Protein 5MY7 (pdb70)

Nearest PDB structures (foldseek):
  5my7-assembly1_A  TM=1.011E+00  e=6.543E-17  Neisseria meningitidis
  6gq4-assembly1_A  TM=9.859E-01  e=7.941E-15  Neisseria gonorrhoeae
  8cp6-assembly1_B  TM=3.860E-01  e=3.363E-01  Pseudomonas aeruginosa

Radius of gyration: 12.13 Å; Cα contacts (8 Å, |Δi|>4): 211; chains: 1; bounding box: 27×32×29 Å

Solvent-accessible surface area: 5856 Å² total; per-residue (Å²): 100,146,96,54,3,78,4,82,13,80,173,46,80,151,8,85,0,13,0,3,25,58,223,137,39,104,12,57,39,0,4,0,47,15,154,71,141,124,27,116,4,63,35,38,141,140,138,33,81,136,104,57,17,55,0,6,140,175,53,21,60,48,0,5,8,12,77,13,70,76,37,21,128,166,35,82,5,76,0,26,14,73,95,127,118,79,49,11,77,91,1,56,77

Structure (mmCIF, N/CA/C/O backbone):
data_5MY7
#
_entry.id   5MY7
#
_cell.length_a   58.470
_cell.length_b   58.470
_cell.length_c   51.561
_cell.angle_alpha   90.00
_cell.angle_beta   90.00
_cell.angle_gamma   120.00
#
_symmetry.space_group_name_H-M   'P 32 2 1'
#
loop_
_entity.id
_entity.type
_entity.pdbx_description
1 polymer Adhesin
2 non-polymer DI(HYDROXYETHYL)ETHER
3 non-polymer 'SODIUM ION'
4 water water
#
loop_
_atom_site.group_PDB
_atom_site.id
_atom_site.type_symbol
_atom_site.label_atom_id
_atom_site.label_alt_id
_atom_site.label_comp_id
_atom_site.label_asym_id
_atom_site.label_entity_id
_atom_site.label_seq_id
_atom_site.pdbx_PDB_ins_code
_atom_site.Cartn_x
_atom_site.Cartn_y
_atom_site.Cartn_z
_atom_site.occupancy
_atom_site.B_iso_or_equiv
_atom_site.auth_seq_id
_atom_site.auth_comp_id
_atom_site.auth_asym_id
_atom_site.auth_atom_id
_atom_site.pdbx_PDB_model_num
ATOM 1 N N . ALA A 1 30 ? 16.817 -7.062 -3.974 1.00 49.63 30 ALA A N 1
ATOM 2 C CA . ALA A 1 30 ? 15.978 -6.424 -5.039 1.00 46.39 30 ALA A CA 1
ATOM 3 C C . ALA A 1 30 ? 16.423 -4.975 -5.281 1.00 39.71 30 ALA A C 1
ATOM 4 O O . ALA A 1 30 ? 16.546 -4.206 -4.331 1.00 38.28 30 ALA A O 1
ATOM 6 N N . LYS A 1 31 ? 16.652 -4.633 -6.549 1.00 38.83 31 LYS A N 1
ATOM 7 C CA . LYS A 1 31 ? 17.055 -3.291 -6.995 1.00 36.83 31 LYS A CA 1
ATOM 8 C C . LYS A 1 31 ? 15.945 -2.635 -7.819 1.00 35.31 31 LYS A C 1
ATOM 9 O O . LYS A 1 31 ? 15.255 -3.310 -8.579 1.00 45.02 31 LYS A O 1
ATOM 15 N N . LYS A 1 32 ? 15.823 -1.316 -7.654 1.00 29.93 32 LYS A N 1
ATOM 16 C CA . LYS A 1 32 ? 14.940 -0.482 -8.524 1.00 31.54 32 LYS A CA 1
ATOM 17 C C . LYS A 1 32 ? 15.673 0.805 -8.926 1.00 27.32 32 LYS A C 1
ATOM 18 O O . LYS A 1 32 ? 16.278 1.467 -8.078 1.00 27.76 32 LYS A O 1
ATOM 24 N N . THR A 1 33 ? 15.561 1.196 -10.194 1.00 29.73 33 THR A N 1
ATOM 25 C CA . THR A 1 33 ? 16.295 2.362 -10.728 1.00 25.89 33 THR A CA 1
ATOM 26 C C . THR A 1 33 ? 15.324 3.479 -11.125 1.00 25.93 33 THR A C 1
ATOM 27 O O . THR A 1 33 ? 14.289 3.196 -11.762 1.00 30.65 33 THR A O 1
ATOM 31 N N . VAL A 1 34 ? 15.674 4.710 -10.777 1.00 24.03 34 VAL A N 1
ATOM 32 C CA . VAL A 1 34 ? 14.892 5.908 -11.105 1.00 23.35 34 VAL A CA 1
ATOM 33 C C . VAL A 1 34 ? 15.823 6.918 -11.812 1.00 22.24 34 VAL A C 1
ATOM 34 O O . VAL A 1 34 ? 16.971 7.151 -11.349 1.00 22.23 34 VAL A O 1
ATOM 38 N N . SER A 1 35 ? 15.343 7.491 -12.941 1.00 24.54 35 SER A N 1
ATOM 39 C CA . SER A 1 35 ? 16.062 8.576 -13.633 1.00 23.00 35 SER A CA 1
ATOM 40 C C . SER A 1 35 ? 15.447 9.920 -13.282 1.00 22.84 35 SER A C 1
ATOM 41 O O . SER A 1 35 ? 14.210 10.043 -13.273 1.00 26.09 35 SER A O 1
ATOM 44 N N . TYR A 1 36 ? 16.313 10.899 -12.978 1.00 20.64 36 TYR A N 1
ATOM 45 C CA . TYR A 1 36 ? 15.927 12.246 -12.519 1.00 20.05 36 TYR A CA 1
ATOM 46 C C . TYR A 1 36 ? 16.436 13.380 -13.404 1.00 20.57 36 TYR A C 1
ATOM 47 O O . TYR A 1 36 ? 17.491 13.230 -14.049 1.00 21.73 36 TYR A O 1
ATOM 56 N N . VAL A 1 37 ? 15.677 14.499 -13.429 1.00 21.37 37 VAL A N 1
ATOM 57 C CA . VAL A 1 37 ? 16.113 15.805 -14.008 1.00 23.23 37 VAL A CA 1
ATOM 58 C C . VAL A 1 37 ? 16.110 16.800 -12.824 1.00 21.67 37 VAL A C 1
ATOM 59 O O . VAL A 1 37 ? 15.124 16.894 -12.031 1.00 24.34 37 VAL A O 1
ATOM 63 N N . CYS A 1 38 ? 17.195 17.568 -12.739 1.00 21.78 38 CYS A N 1
ATOM 64 C CA . CYS A 1 38 ? 17.459 18.487 -11.630 1.00 23.13 38 CYS A CA 1
ATOM 65 C C . CYS A 1 38 ? 17.635 19.926 -12.114 1.00 23.46 38 CYS A C 1
ATOM 66 O O . CYS A 1 38 ? 17.508 20.219 -13.343 1.00 27.21 38 CYS A O 1
ATOM 69 N N . GLN A 1 39 ? 17.918 20.843 -11.175 1.00 24.53 39 GLN A N 1
ATOM 70 C CA . GLN A 1 39 ? 18.288 22.248 -11.527 1.00 28.61 39 GLN A CA 1
ATOM 71 C C . GLN A 1 39 ? 19.472 22.302 -12.498 1.00 29.96 39 GLN A C 1
ATOM 72 O O . GLN A 1 39 ? 20.354 21.404 -12.445 1.00 28.39 39 GLN A O 1
ATOM 78 N N . GLN A 1 40 ? 19.451 23.318 -13.399 1.00 31.46 40 GLN A N 1
ATOM 79 C CA . GLN A 1 40 ? 20.454 23.516 -14.463 1.00 35.80 40 GLN A CA 1
ATOM 80 C C . GLN A 1 40 ? 20.497 22.365 -15.456 1.00 31.54 40 GLN A C 1
ATOM 81 O O . GLN A 1 40 ? 21.507 22.165 -16.155 1.00 40.96 40 GLN A O 1
ATOM 87 N N . GLY A 1 41 ? 19.405 21.604 -15.529 1.00 30.00 41 GLY A N 1
ATOM 88 C CA . GLY A 1 41 ? 19.356 20.488 -16.440 1.00 28.81 41 GLY A CA 1
ATOM 89 C C . GLY A 1 41 ? 20.230 19.294 -16.148 1.00 26.14 41 GLY A C 1
ATOM 90 O O . GLY A 1 41 ? 20.435 18.428 -17.046 1.00 28.15 41 GLY A O 1
ATOM 91 N N . LYS A 1 42 ? 20.733 19.207 -14.909 1.00 24.77 42 LYS A N 1
ATOM 92 C CA . LYS A 1 42 ? 21.565 18.049 -14.591 1.00 22.26 42 LYS A CA 1
ATOM 93 C C . LYS A 1 42 ? 20.677 16.801 -14.526 1.00 22.13 42 LYS A C 1
ATOM 94 O O . LYS A 1 42 ? 19.501 16.835 -14.087 1.00 23.93 42 LYS A O 1
ATOM 100 N N . LYS A 1 43 ? 21.255 15.683 -14.921 1.00 20.62 43 LYS A N 1
ATOM 101 C CA . LYS A 1 43 ? 20.562 14.385 -14.998 1.00 21.17 43 LYS A CA 1
ATOM 102 C C . LYS A 1 43 ? 21.330 13.327 -14.186 1.00 21.26 43 LYS A C 1
ATOM 103 O O . LYS A 1 43 ? 22.546 13.293 -14.201 1.00 21.75 43 LYS A O 1
ATOM 109 N N . VAL A 1 44 ? 20.595 12.529 -13.429 1.00 18.27 44 VAL A N 1
ATOM 110 C CA . VAL A 1 44 ? 21.219 11.455 -12.648 1.00 18.43 44 VAL A CA 1
ATOM 111 C C . VAL A 1 44 ? 20.299 10.231 -12.549 1.00 19.74 44 VAL A C 1
ATOM 112 O O . VAL A 1 44 ? 19.064 10.394 -12.379 1.00 19.91 44 VAL A O 1
ATOM 116 N N . LYS A 1 45 ? 20.914 9.039 -12.612 1.00 19.31 45 LYS A N 1
ATOM 117 C CA . LYS A 1 45 ? 20.224 7.77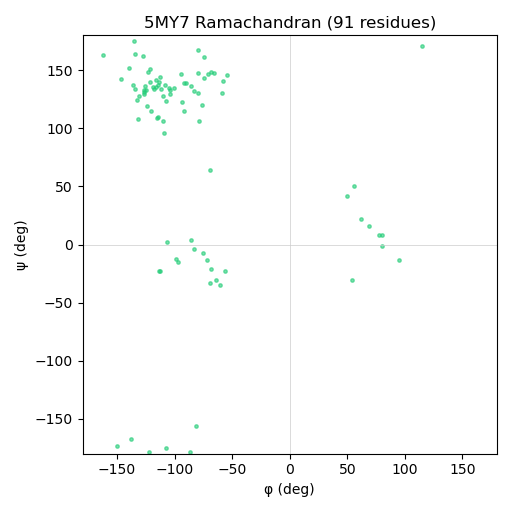0 -12.462 1.00 20.89 45 LYS A CA 1
ATOM 118 C C . LYS A 1 45 ? 20.648 7.158 -11.120 1.00 21.15 45 LYS A C 1
ATOM 119 O O . LYS A 1 45 ? 21.870 6.967 -10.874 1.00 21.45 45 LYS A O 1
ATOM 125 N N . VAL A 1 46 ? 19.656 6.780 -10.304 1.00 19.00 46 VAL A N 1
ATOM 126 C CA . VAL A 1 46 ? 19.925 6.210 -8.965 1.00 19.08 46 VAL A CA 1
ATOM 127 C C . VAL A 1 46 ? 19.246 4.864 -8.824 1.00 19.47 46 VAL A C 1
ATOM 128 O O . VAL A 1 46 ? 18.066 4.712 -9.161 1.00 21.20 46 VAL A O 1
ATOM 132 N N . THR A 1 47 ? 20.010 3.879 -8.323 1.00 19.17 47 THR A N 1
ATOM 133 C CA . THR A 1 47 ? 19.550 2.528 -8.045 1.00 21.17 47 THR A CA 1
ATOM 134 C C . THR A 1 47 ? 19.441 2.319 -6.532 1.00 20.50 47 THR A C 1
ATOM 135 O O . THR A 1 47 ? 20.424 2.548 -5.812 1.00 22.37 47 THR A O 1
ATOM 139 N N . TYR A 1 48 ? 18.245 1.930 -6.078 1.00 20.53 48 TYR A N 1
ATOM 140 C CA . TYR A 1 48 ? 17.970 1.665 -4.680 1.00 21.75 48 TYR A CA 1
ATOM 141 C C . TYR A 1 48 ? 17.904 0.168 -4.430 1.00 23.47 48 TYR A C 1
ATOM 142 O O . TYR A 1 48 ? 17.215 -0.582 -5.179 1.00 25.16 48 TYR A O 1
ATOM 151 N N . GLY A 1 49 ? 18.598 -0.267 -3.362 1.00 23.24 49 GLY A N 1
ATOM 152 C CA . GLY A 1 49 ? 18.467 -1.639 -2.854 1.00 26.69 49 GLY A CA 1
ATOM 153 C C . GLY A 1 49 ? 17.413 -1.784 -1.772 1.00 27.79 49 GLY A C 1
ATOM 154 O O . GLY A 1 49 ? 17.287 -0.914 -0.892 1.00 28.89 49 GLY A O 1
ATOM 155 N N . PHE A 1 50 ? 16.657 -2.886 -1.855 1.00 27.52 50 PHE A N 1
ATOM 156 C CA . PHE A 1 50 ? 15.575 -3.183 -0.906 1.00 27.24 50 PHE A CA 1
ATOM 157 C C . PHE A 1 50 ? 15.743 -4.568 -0.295 1.00 29.45 50 PHE A C 1
ATOM 158 O O . PHE A 1 50 ? 16.019 -5.493 -1.042 1.00 33.78 50 PHE A O 1
ATOM 166 N N . ASN A 1 51 ? 15.650 -4.688 1.043 1.00 26.88 51 ASN A N 1
ATOM 167 C CA . ASN A 1 51 ? 15.804 -6.004 1.722 1.00 26.91 51 ASN A CA 1
ATOM 168 C C . ASN A 1 51 ? 14.462 -6.742 1.768 1.00 29.88 51 ASN A C 1
ATOM 169 O O . ASN A 1 51 ? 13.443 -6.198 1.305 1.00 30.47 51 ASN A O 1
ATOM 174 N N . LYS A 1 52 ? 14.447 -7.927 2.383 1.00 28.80 52 LYS A N 1
ATOM 175 C CA . LYS A 1 52 ? 13.223 -8.746 2.476 1.00 34.60 52 LYS A CA 1
ATOM 176 C C . LYS A 1 52 ? 12.157 -8.196 3.446 1.00 35.12 52 LYS A C 1
ATOM 177 O O . LYS A 1 52 ? 11.020 -8.684 3.477 1.00 42.84 52 LYS A O 1
ATOM 183 N N . GLN A 1 53 ? 12.543 -7.221 4.280 1.00 36.00 53 GLN A N 1
ATOM 184 C CA . GLN A 1 53 ? 11.604 -6.478 5.109 1.00 36.45 53 GLN A CA 1
ATOM 185 C C . GLN A 1 53 ? 10.944 -5.339 4.336 1.00 37.30 53 GLN A C 1
ATOM 186 O O . GLN A 1 53 ? 10.109 -4.635 4.916 1.00 43.13 53 GLN A O 1
ATOM 192 N N . GLY A 1 54 ? 11.329 -5.107 3.070 1.00 33.22 54 GLY A N 1
ATOM 193 C CA . GLY A 1 54 ? 10.823 -3.961 2.304 1.00 35.04 54 GLY A CA 1
ATOM 194 C C . GLY A 1 54 ? 11.493 -2.610 2.587 1.00 36.25 54 GLY A C 1
ATOM 195 O O . GLY A 1 54 ? 11.010 -1.620 2.090 1.00 37.49 54 GLY A O 1
ATOM 196 N N . LEU A 1 55 ? 12.581 -2.566 3.367 1.00 31.88 55 LEU A N 1
ATOM 197 C CA . LEU A 1 55 ? 13.309 -1.327 3.692 1.00 32.40 55 LEU A CA 1
ATOM 198 C C . LEU A 1 55 ? 14.483 -1.138 2.711 1.00 29.62 55 LEU A C 1
ATOM 199 O O . LEU A 1 55 ? 15.116 -2.112 2.276 1.00 31.08 55 LEU A O 1
ATOM 204 N N . THR A 1 56 ? 14.802 0.114 2.379 1.00 26.51 56 THR A N 1
ATOM 205 C CA . THR A 1 56 ? 15.995 0.419 1.519 1.00 25.30 56 THR A CA 1
ATOM 206 C C . THR A 1 56 ? 17.288 0.251 2.335 1.00 26.16 56 THR A C 1
ATOM 207 O O . THR A 1 56 ? 17.336 0.501 3.565 1.00 26.54 56 THR A O 1
ATOM 211 N N . THR A 1 57 ? 18.309 -0.255 1.668 1.00 22.14 57 THR A N 1
ATOM 212 C CA . THR A 1 57 ? 19.611 -0.470 2.280 1.00 20.92 57 THR A CA 1
ATOM 213 C C . THR A 1 57 ? 20.725 0.408 1.714 1.00 20.39 57 THR A C 1
ATOM 214 O O . THR A 1 57 ? 21.760 0.621 2.364 1.00 19.76 57 THR A O 1
ATOM 218 N N . TYR A 1 58 ? 20.553 0.908 0.482 1.00 19.93 58 TYR A N 1
ATOM 219 C CA . TYR A 1 58 ? 21.547 1.782 -0.150 1.00 17.96 58 TYR A CA 1
ATOM 220 C C . TYR A 1 58 ? 20.907 2.540 -1.332 1.00 18.58 58 TYR A C 1
ATOM 221 O O . TYR A 1 58 ? 19.831 2.148 -1.830 1.00 18.97 58 TYR A O 1
ATOM 230 N N . ALA A 1 59 ? 21.610 3.615 -1.739 1.00 18.06 59 ALA A N 1
ATOM 231 C CA . ALA A 1 59 ? 21.350 4.351 -3.005 1.00 17.21 59 ALA A CA 1
ATOM 232 C C . ALA A 1 59 ? 22.654 4.426 -3.763 1.00 17.89 59 ALA A C 1
ATOM 233 O O . ALA A 1 59 ? 23.675 4.832 -3.210 1.00 21.23 59 ALA A O 1
ATOM 235 N N . SER A 1 60 ? 22.654 4.052 -5.060 1.00 18.52 60 SER A N 1
ATOM 236 C CA . SER A 1 60 ? 23.871 4.043 -5.914 1.00 18.69 60 SER A CA 1
ATOM 237 C C . SER A 1 60 ? 23.612 4.989 -7.110 1.00 18.90 60 SER A C 1
ATOM 238 O O . SER A 1 60 ? 22.722 4.715 -7.940 1.00 20.33 60 SER A O 1
ATOM 241 N N . ALA A 1 61 ? 24.379 6.084 -7.196 1.00 19.16 61 ALA A N 1
ATOM 242 C CA . ALA A 1 61 ? 24.181 7.142 -8.240 1.00 20.60 61 ALA A CA 1
ATOM 243 C C . ALA A 1 61 ? 25.396 7.119 -9.163 1.00 19.17 61 ALA A C 1
ATOM 244 O O . ALA A 1 61 ? 26.547 6.967 -8.706 1.00 20.13 61 ALA A O 1
ATOM 246 N N . VAL A 1 62 ? 25.161 7.272 -10.472 1.00 19.21 62 VAL A N 1
ATOM 247 C CA . VAL A 1 62 ? 26.292 7.360 -11.395 1.00 19.02 62 VAL A CA 1
ATOM 248 C C . VAL A 1 62 ? 26.644 8.856 -11.548 1.00 19.23 62 VAL A C 1
ATOM 249 O O . VAL A 1 62 ? 25.817 9.641 -12.031 1.00 18.94 62 VAL A O 1
ATOM 253 N N . ILE A 1 63 ? 27.837 9.254 -11.084 1.00 17.03 63 ILE A N 1
ATOM 254 C CA . ILE A 1 63 ? 28.272 10.657 -11.046 1.00 17.34 63 ILE A CA 1
ATOM 255 C C . ILE A 1 63 ? 29.603 10.715 -11.832 1.00 19.98 63 ILE A C 1
ATOM 256 O O . ILE A 1 63 ? 30.570 9.968 -11.506 1.00 21.33 63 ILE A O 1
ATOM 261 N N . ASN A 1 64 ?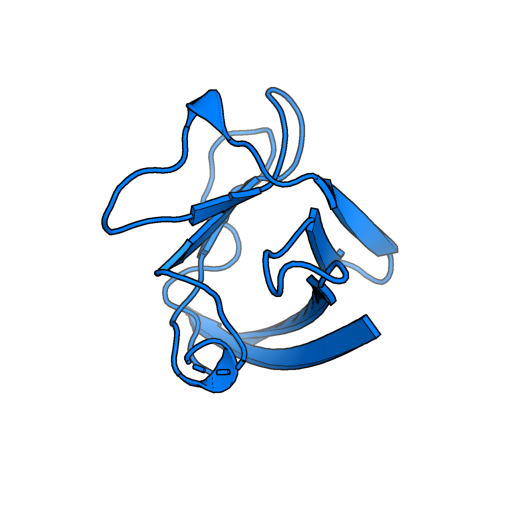 29.644 11.488 -12.911 1.00 21.78 64 ASN A N 1
ATOM 262 C CA . ASN A 1 64 ? 30.823 11.466 -13.878 1.00 21.87 64 ASN A CA 1
ATOM 263 C C . ASN A 1 64 ? 31.222 10.077 -14.311 1.00 22.29 64 ASN A C 1
ATOM 264 O O . ASN A 1 64 ? 32.414 9.738 -14.455 1.00 25.13 64 ASN A O 1
ATOM 269 N N . GLY A 1 65 ? 30.229 9.251 -14.592 1.00 23.02 65 GLY A N 1
ATOM 270 C CA . GLY A 1 65 ? 30.530 7.935 -15.087 1.00 24.38 65 GLY A CA 1
ATOM 271 C C . GLY A 1 65 ? 30.930 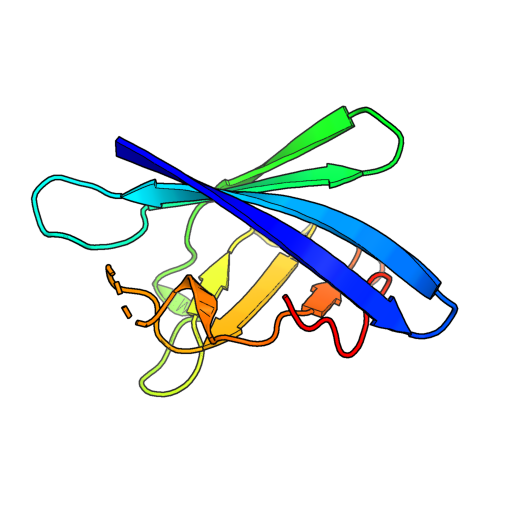6.897 -14.082 1.00 24.63 65 GLY A C 1
ATOM 272 O O . GLY A 1 65 ? 31.042 5.730 -14.450 1.00 29.77 65 GLY A O 1
ATOM 273 N N . LYS A 1 66 ? 31.002 7.268 -12.786 1.00 23.78 66 LYS A N 1
ATOM 274 C CA . LYS A 1 66 ? 31.423 6.383 -11.727 1.00 22.97 66 LYS A CA 1
ATOM 275 C C . LYS A 1 66 ? 30.244 6.074 -10.795 1.00 20.12 66 LYS A C 1
ATOM 276 O O . LYS A 1 66 ? 29.477 6.985 -10.365 1.00 21.15 66 LYS A O 1
ATOM 282 N N . ARG A 1 67 ? 30.098 4.785 -10.467 1.00 23.35 67 ARG A N 1
ATOM 283 C CA . ARG A 1 67 ? 29.063 4.342 -9.557 1.00 21.54 67 ARG A CA 1
ATOM 284 C C . ARG A 1 67 ? 29.517 4.718 -8.100 1.00 20.52 67 ARG A C 1
ATOM 285 O O . ARG A 1 67 ? 30.579 4.270 -7.627 1.00 24.68 67 ARG A O 1
ATOM 293 N N . VAL A 1 68 ? 28.694 5.531 -7.453 1.00 19.21 68 VAL A N 1
ATOM 294 C CA . VAL A 1 68 ? 28.902 5.972 -6.025 1.00 20.50 68 VAL A CA 1
ATOM 295 C C . VAL A 1 68 ? 27.838 5.329 -5.147 1.00 18.94 68 VAL A C 1
ATOM 296 O O . VAL A 1 68 ? 26.661 5.710 -5.239 1.00 21.34 68 VAL A O 1
ATOM 300 N N . GLN A 1 69 ? 28.241 4.329 -4.345 1.00 20.98 69 GLN A N 1
ATOM 301 C CA . GLN A 1 69 ? 27.270 3.615 -3.482 1.00 21.86 69 GLN A CA 1
ATOM 302 C C . GLN A 1 69 ? 27.223 4.257 -2.078 1.00 19.66 69 GLN A C 1
ATOM 303 O O . GLN A 1 69 ? 28.247 4.409 -1.418 1.00 23.05 69 GLN A O 1
ATOM 309 N N . MET A 1 70 ? 26.043 4.680 -1.686 1.00 17.66 70 MET A N 1
ATOM 310 C CA . MET A 1 70 ? 25.811 5.375 -0.389 1.00 18.41 70 MET A CA 1
ATOM 311 C C . MET A 1 70 ? 24.905 4.522 0.515 1.00 17.88 70 MET A C 1
ATOM 312 O O . MET A 1 70 ? 23.709 4.336 0.221 1.00 17.67 70 MET A O 1
ATOM 317 N N . PRO A 1 71 ? 25.473 3.932 1.592 1.00 19.12 71 PRO A N 1
ATOM 318 C CA . PRO A 1 71 ? 24.635 3.100 2.474 1.00 18.36 71 PRO A CA 1
ATOM 319 C C . PRO A 1 71 ? 23.558 3.917 3.204 1.00 17.68 71 PRO A C 1
ATOM 320 O O . PRO A 1 71 ? 23.839 5.068 3.569 1.00 18.67 71 PRO A O 1
ATOM 324 N N . VAL A 1 72 ? 22.398 3.336 3.482 1.00 17.18 72 VAL A N 1
ATOM 325 C CA . VAL A 1 72 ? 21.362 4.057 4.239 1.00 17.71 72 VAL A CA 1
ATOM 326 C C . VAL A 1 72 ? 21.952 4.491 5.602 1.00 17.42 72 VAL A C 1
ATOM 327 O O . VAL A 1 72 ? 22.733 3.740 6.244 1.00 18.40 72 VAL A O 1
ATOM 331 N N . ASN A 1 73 ? 21.582 5.698 6.008 1.00 17.65 73 ASN A N 1
ATOM 332 C CA . ASN A 1 73 ? 22.068 6.252 7.258 1.00 17.92 73 ASN A CA 1
ATOM 333 C C . ASN A 1 73 ? 20.884 6.284 8.242 1.00 19.04 73 ASN A C 1
ATOM 334 O O . ASN A 1 73 ? 20.073 7.228 8.258 1.00 20.15 73 ASN A O 1
ATOM 339 N N . LEU A 1 74 ? 20.800 5.249 9.066 1.00 20.26 74 LEU A N 1
ATOM 340 C CA . LEU A 1 74 ? 19.645 5.139 9.971 1.00 21.59 74 LEU A CA 1
ATOM 341 C C . LEU A 1 74 ? 19.656 6.192 11.058 1.00 22.43 74 LEU A C 1
ATOM 342 O O . LEU A 1 74 ? 18.563 6.678 11.481 1.00 27.82 74 LEU A O 1
ATOM 347 N N . ASP A 1 75 ? 20.850 6.585 11.526 1.00 22.90 75 ASP A N 1
ATOM 348 C CA . ASP A 1 75 ? 20.950 7.608 12.622 1.00 25.59 75 ASP A CA 1
ATOM 349 C C . ASP A 1 75 ? 20.422 8.968 12.220 1.00 25.26 75 ASP A C 1
ATOM 350 O O . ASP A 1 75 ? 19.895 9.703 13.060 1.00 30.90 75 ASP A O 1
ATOM 355 N N . LYS A 1 76 ? 20.546 9.297 10.924 1.00 24.43 76 LYS A N 1
ATOM 356 C CA . LYS A 1 76 ? 20.168 10.629 10.412 1.00 26.58 76 LYS A CA 1
ATOM 357 C C . LYS A 1 76 ? 18.806 10.709 9.770 1.00 26.32 76 LYS A C 1
ATOM 358 O O . LYS A 1 76 ? 18.341 11.829 9.507 1.00 31.87 76 LYS A O 1
ATOM 364 N N . SER A 1 77 ? 18.196 9.544 9.494 1.00 26.26 77 SER A N 1
ATOM 365 C CA . SER A 1 77 ? 16.880 9.446 8.892 1.00 25.71 77 SER A CA 1
ATOM 366 C C . SER A 1 77 ? 15.774 9.654 9.918 1.00 30.52 77 SER A C 1
ATOM 367 O O . SER A 1 77 ? 15.925 9.297 11.090 1.00 34.94 77 SER A O 1
ATOM 370 N N . ASP A 1 78 ? 14.653 10.233 9.470 1.00 29.58 78 ASP A N 1
ATOM 371 C CA . ASP A 1 78 ? 13.556 10.571 10.397 1.00 30.15 78 ASP A CA 1
ATOM 372 C C . ASP A 1 78 ? 12.208 10.229 9.785 1.00 32.43 78 ASP A C 1
ATOM 373 O O . ASP A 1 78 ? 12.176 9.495 8.779 1.00 32.85 78 ASP A O 1
ATOM 378 N N . ASN A 1 79 ? 11.117 10.708 10.390 1.00 34.23 79 ASN A N 1
ATOM 379 C CA . ASN A 1 79 ? 9.769 10.346 9.940 1.00 32.26 79 ASN A CA 1
ATOM 380 C C . ASN A 1 79 ? 9.414 10.921 8.553 1.00 29.25 79 ASN A C 1
ATOM 381 O O . ASN A 1 79 ? 8.477 10.414 7.918 1.00 37.20 79 ASN A O 1
ATOM 386 N N . VAL A 1 80 ? 10.109 11.982 8.103 1.00 29.24 80 VAL A N 1
ATOM 387 C CA . VAL A 1 80 ? 9.827 12.643 6.785 1.00 28.99 80 VAL A CA 1
ATOM 388 C C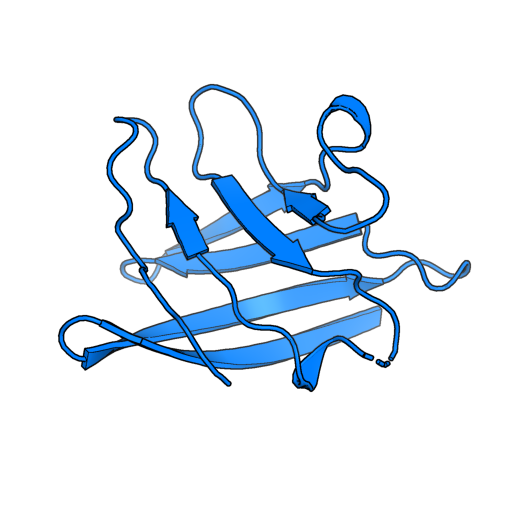 . VAL A 1 80 ? 10.950 12.468 5.767 1.00 25.04 80 VAL A C 1
ATOM 389 O O . VAL A 1 80 ? 10.678 12.655 4.578 1.00 29.07 80 VAL A O 1
ATOM 393 N N . GLU A 1 81 ? 12.191 12.207 6.188 1.00 25.44 81 GLU A N 1
ATOM 394 C CA . GLU A 1 81 ? 13.358 12.267 5.281 1.00 24.84 81 GLU A CA 1
ATOM 395 C C . GLU A 1 81 ? 14.253 11.037 5.489 1.00 23.72 81 GLU A C 1
ATOM 396 O O . GLU A 1 81 ? 14.520 10.628 6.638 1.00 27.19 81 GLU A O 1
ATOM 402 N N . THR A 1 82 ? 14.663 10.413 4.397 1.00 21.55 82 THR A N 1
ATOM 403 C CA . THR A 1 82 ? 15.684 9.362 4.423 1.00 19.85 82 THR A CA 1
ATOM 404 C C . THR A 1 82 ? 17.011 9.932 3.879 1.00 19.19 82 THR A C 1
ATOM 405 O O . THR A 1 82 ? 17.007 10.585 2.821 1.00 20.56 82 THR A O 1
ATOM 409 N N . PHE A 1 83 ? 18.121 9.641 4.581 1.00 18.05 83 PHE A N 1
ATOM 410 C CA . PHE A 1 83 ? 19.483 9.992 4.148 1.00 17.93 83 PHE A CA 1
ATOM 411 C C . PHE A 1 83 ? 20.291 8.733 3.892 1.00 16.57 83 PHE A C 1
ATOM 412 O O . PHE A 1 83 ? 20.156 7.692 4.598 1.00 19.44 83 PHE A O 1
ATOM 420 N N . TYR A 1 84 ? 21.113 8.817 2.838 1.00 17.42 84 TYR A N 1
ATOM 421 C CA . TYR A 1 84 ? 22.133 7.813 2.465 1.00 16.71 84 TYR A CA 1
ATOM 422 C C . TYR A 1 84 ? 23.520 8.456 2.436 1.00 17.13 84 TYR A C 1
ATOM 423 O O . TYR A 1 84 ? 23.646 9.595 1.916 1.00 17.87 84 TYR A O 1
ATOM 432 N N . GLY A 1 85 ? 24.561 7.752 2.924 1.00 17.74 85 GLY A N 1
ATOM 433 C CA . GLY A 1 85 ? 25.945 8.236 2.868 1.00 19.15 85 GLY A CA 1
ATOM 434 C C . GLY A 1 85 ? 26.526 8.498 4.236 1.00 22.72 85 GLY A C 1
ATOM 435 O O . GLY A 1 85 ? 25.824 8.442 5.240 1.00 27.38 85 GLY A O 1
ATOM 436 N N . LYS A 1 86 ? 27.825 8.745 4.240 1.00 25.20 86 LYS A N 1
ATOM 437 C CA . LYS A 1 86 ? 28.611 8.930 5.461 1.00 30.19 86 LYS A CA 1
ATOM 438 C C . LYS A 1 86 ? 29.419 10.238 5.400 1.00 26.58 86 LYS A C 1
ATOM 439 O O . LYS A 1 86 ? 29.648 10.763 4.308 1.00 23.65 86 LYS A O 1
ATOM 445 N N . GLU A 1 87 ? 29.884 10.732 6.562 1.00 29.94 87 GLU A N 1
ATOM 446 C CA . GLU A 1 87 ? 30.679 11.970 6.584 1.00 30.75 87 GLU A CA 1
ATOM 447 C C . GLU A 1 87 ? 31.909 11.809 5.747 1.00 29.11 87 GLU A C 1
ATOM 448 O O . GLU A 1 87 ? 32.657 10.836 5.914 1.00 29.51 87 GLU A O 1
ATOM 454 N N . GLY A 1 88 ? 32.139 12.771 4.867 1.00 28.52 88 GLY A N 1
ATOM 455 C CA . GLY A 1 88 ? 33.251 12.708 3.911 1.00 30.61 88 GLY A CA 1
ATOM 456 C C . GLY A 1 88 ? 32.970 12.174 2.528 1.00 29.24 88 GLY A C 1
ATOM 457 O O . GLY A 1 88 ? 33.827 12.299 1.625 1.00 33.88 88 GLY A O 1
ATOM 458 N N . GLY A 1 89 ? 31.812 11.549 2.369 1.00 25.40 89 GLY A N 1
ATOM 459 C CA . GLY A 1 89 ? 31.338 11.087 1.093 1.00 24.16 89 GLY A CA 1
ATOM 460 C C . GLY A 1 89 ? 30.174 11.940 0.541 1.00 20.12 89 GLY A C 1
ATOM 461 O O . GLY A 1 89 ? 29.720 12.949 1.112 1.00 21.67 89 GLY A O 1
ATOM 462 N N . TYR A 1 90 ? 29.652 11.482 -0.591 1.00 19.47 90 TYR A N 1
ATOM 463 C CA . TYR A 1 90 ? 28.404 12.035 -1.139 1.00 17.87 90 TYR A CA 1
ATOM 464 C 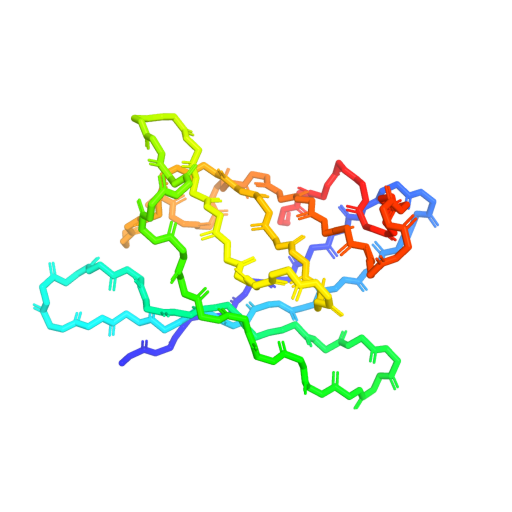C . TYR A 1 90 ? 27.239 11.648 -0.217 1.00 17.06 90 TYR A C 1
ATOM 465 O O . TYR A 1 90 ? 27.212 10.517 0.339 1.00 18.61 90 TYR A O 1
ATOM 474 N N . VAL A 1 91 ? 26.224 12.530 -0.146 1.00 16.34 91 VAL A N 1
ATOM 475 C CA . VAL A 1 91 ? 25.039 12.296 0.694 1.00 16.66 91 VAL A CA 1
ATOM 476 C C . VAL A 1 91 ? 23.764 12.573 -0.103 1.00 15.95 91 VAL A C 1
ATOM 477 O O . VAL A 1 91 ? 23.580 13.700 -0.642 1.00 17.85 91 VAL A O 1
ATOM 481 N N . LEU A 1 92 ? 22.887 11.571 -0.160 1.00 15.37 92 LEU A N 1
ATOM 482 C CA . LEU A 1 92 ? 21.590 11.681 -0.842 1.00 15.94 92 LEU A CA 1
ATOM 483 C C . LEU A 1 92 ? 20.459 11.843 0.178 1.00 16.25 92 LEU A C 1
ATOM 484 O O . LEU A 1 92 ? 20.370 11.043 1.120 1.00 17.92 92 LEU A O 1
ATOM 489 N N . GLY 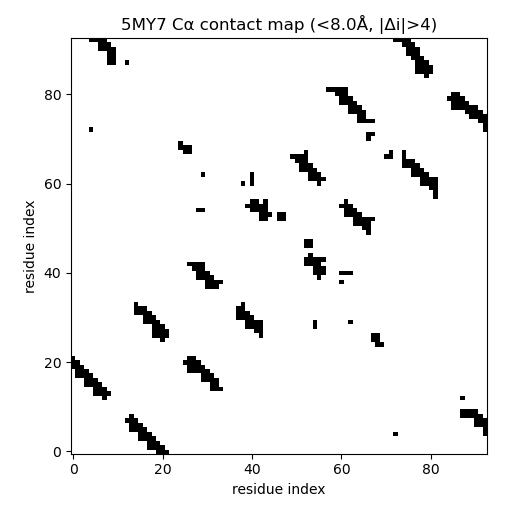A 1 93 ? 19.595 12.849 -0.021 1.00 16.69 93 GLY A N 1
ATOM 490 C CA . GLY A 1 93 ? 18.409 13.042 0.816 1.00 17.82 93 GLY A CA 1
ATOM 491 C C . GLY A 1 93 ? 17.103 12.956 -0.000 1.00 17.83 93 GLY A C 1
ATOM 492 O O . GLY A 1 93 ? 17.034 13.463 -1.161 1.00 18.80 93 GLY A O 1
ATOM 493 N N . THR A 1 94 ? 16.124 12.243 0.548 1.00 19.39 94 THR A N 1
ATOM 494 C CA . THR A 1 94 ? 14.825 12.002 -0.102 1.00 21.22 94 THR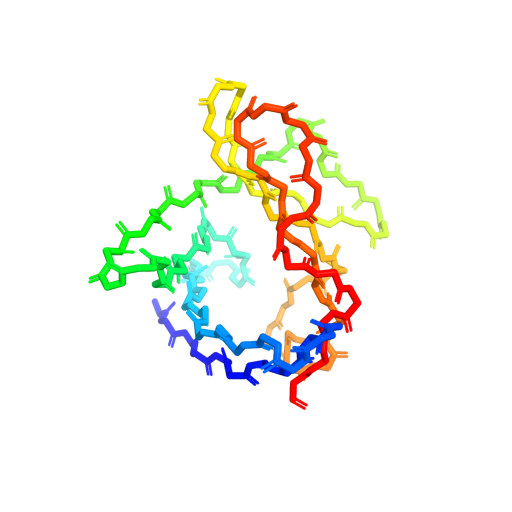 A CA 1
ATOM 495 C C . THR A 1 94 ? 13.721 11.842 0.933 1.00 21.56 94 THR A C 1
ATOM 496 O O . THR A 1 94 ? 13.949 12.124 2.118 1.00 22.64 94 THR A O 1
ATOM 500 N N . GLY A 1 95 ? 12.517 11.480 0.493 1.00 24.96 95 GLY A N 1
ATOM 501 C CA . GLY A 1 95 ? 11.424 11.194 1.400 1.00 24.62 95 GLY A CA 1
ATOM 502 C C . GLY A 1 95 ? 11.459 9.793 1.987 1.00 25.07 95 GLY A C 1
ATOM 503 O O . GLY A 1 95 ? 12.526 9.170 2.154 1.00 26.85 95 GLY A O 1
ATOM 504 N N . VAL A 1 96 ? 10.294 9.319 2.391 1.00 27.61 96 VAL A N 1
ATOM 505 C CA . VAL A 1 96 ? 10.151 7.963 2.881 1.00 28.77 96 VAL A CA 1
ATOM 506 C C . VAL A 1 96 ? 10.074 7.020 1.664 1.00 30.18 96 VAL A C 1
ATOM 507 O O . VAL A 1 96 ? 9.318 7.267 0.713 1.00 37.94 96 VAL A O 1
ATOM 511 N N . MET A 1 97 ? 10.886 5.963 1.708 1.00 31.38 97 MET A N 1
ATOM 512 C CA . MET A 1 97 ? 11.099 5.043 0.569 1.00 33.00 97 MET A CA 1
ATOM 513 C C . MET A 1 97 ? 10.577 3.654 0.882 1.00 37.46 97 MET A C 1
ATOM 514 O O . MET A 1 97 ? 11.110 2.976 1.734 1.00 47.88 97 MET A O 1
ATOM 519 N N . ASP A 1 98 ? 9.500 3.275 0.223 1.00 38.99 98 ASP A N 1
ATOM 520 C CA . ASP A 1 98 ? 9.044 1.871 0.195 1.00 41.99 98 ASP A CA 1
ATOM 521 C C . ASP A 1 98 ? 8.665 1.543 -1.266 1.00 45.42 98 ASP A C 1
ATOM 522 O O . ASP A 1 98 ? 8.685 2.448 -2.119 1.00 47.13 98 ASP A O 1
ATOM 527 N N . GLY A 1 99 ? 8.316 0.293 -1.573 1.00 47.12 99 GLY A N 1
ATOM 528 C CA . GLY A 1 99 ? 7.741 -0.009 -2.889 1.00 48.59 99 GLY A CA 1
ATOM 529 C C . GLY A 1 99 ? 6.342 0.600 -3.003 1.00 51.32 99 GLY A C 1
ATOM 530 O O . GLY A 1 99 ? 6.131 1.604 -3.670 1.00 62.46 99 GLY A O 1
ATOM 531 N N . SER A 1 101 ? 6.001 4.009 -2.900 1.00 45.95 101 SER A N 1
ATOM 532 C CA . SER A 1 101 ? 6.343 5.434 -2.700 1.00 39.69 101 SER A CA 1
ATOM 533 C C . SER A 1 101 ? 7.600 5.900 -3.461 1.00 36.09 101 SER A C 1
ATOM 534 O O . SER A 1 101 ? 7.735 7.080 -3.820 1.00 34.83 101 SER A O 1
ATOM 537 N N . TYR A 1 102 ? 8.535 4.985 -3.663 1.00 35.35 102 TYR A N 1
ATOM 538 C CA . TYR A 1 102 ? 9.879 5.396 -4.030 1.00 32.50 102 TYR A CA 1
ATOM 539 C C . TYR A 1 102 ? 10.004 6.183 -5.356 1.00 32.63 102 TYR A C 1
ATOM 540 O O . TYR A 1 102 ? 10.848 7.074 -5.421 1.00 36.42 102 TYR A O 1
ATOM 549 N N . ARG A 1 103 ? 9.183 5.854 -6.372 1.00 33.11 103 ARG A N 1
ATOM 550 C CA . ARG A 1 103 ? 9.196 6.530 -7.689 1.00 33.74 103 ARG A CA 1
ATOM 551 C C . ARG A 1 103 ? 8.558 7.909 -7.701 1.00 33.28 103 ARG A C 1
ATOM 552 O O . ARG A 1 103 ? 8.568 8.566 -8.723 1.00 37.07 103 ARG A O 1
ATOM 560 N N . LYS A 1 104 ? 7.931 8.319 -6.602 1.00 31.98 104 LYS A N 1
ATOM 561 C CA . LYS A 1 104 ? 7.286 9.648 -6.536 1.00 33.78 104 LYS A CA 1
ATOM 562 C C . LYS A 1 104 ? 8.070 10.645 -5.676 1.00 28.42 104 LYS A C 1
ATOM 563 O O . LYS A 1 104 ? 7.621 11.777 -5.471 1.00 34.94 104 LYS A O 1
ATOM 569 N N . GLN A 1 105 ? 9.211 10.253 -5.147 1.00 26.67 105 GLN A N 1
ATOM 570 C CA . GLN A 1 105 ? 9.931 11.129 -4.224 1.00 25.15 105 GLN A CA 1
ATOM 571 C C . GLN A 1 105 ? 10.922 12.050 -4.953 1.00 23.19 105 GLN A C 1
ATOM 572 O O . GLN A 1 105 ? 11.605 11.584 -5.889 1.00 24.29 105 GLN A O 1
ATOM 578 N N . PRO A 1 106 ? 11.017 13.328 -4.549 1.00 22.55 106 PRO A N 1
ATOM 579 C CA . PRO A 1 106 ? 12.121 14.158 -5.038 1.00 20.91 106 PRO A CA 1
ATOM 580 C C . PRO A 1 106 ? 13.439 13.762 -4.347 1.00 19.62 106 PRO A C 1
ATOM 581 O O . PRO A 1 106 ? 13.390 13.162 -3.256 1.00 20.22 106 PRO A O 1
ATOM 585 N N . ILE A 1 107 ? 14.592 14.120 -4.919 1.00 17.46 107 ILE A N 1
ATOM 586 C CA . ILE A 1 107 ? 15.892 13.898 -4.255 1.00 17.11 107 ILE A CA 1
ATOM 587 C C . ILE A 1 107 ? 16.808 15.115 -4.336 1.00 17.71 107 ILE A C 1
ATOM 588 O O . ILE A 1 107 ? 16.599 16.034 -5.165 1.00 18.77 107 ILE A O 1
ATOM 593 N N . MET A 1 108 ? 17.834 15.120 -3.492 1.00 16.86 108 MET A N 1
ATOM 594 C CA . MET A 1 108 ? 19.008 16.009 -3.636 1.00 17.24 108 MET A CA 1
ATOM 595 C C . MET A 1 108 ? 20.266 15.240 -3.307 1.00 15.99 108 MET A C 1
ATOM 596 O O . MET A 1 108 ? 20.190 14.248 -2.537 1.00 16.85 108 MET A O 1
ATOM 601 N N . ILE A 1 109 ? 21.409 15.638 -3.899 1.00 16.09 109 ILE A N 1
ATOM 602 C CA . ILE A 1 109 ? 22.718 15.022 -3.599 1.00 15.54 109 ILE A CA 1
ATOM 603 C C . ILE A 1 109 ? 23.721 16.141 -3.312 1.00 16.20 109 ILE A C 1
ATOM 604 O O . ILE A 1 109 ? 23.897 17.100 -4.110 1.00 17.02 109 ILE A O 1
ATOM 609 N N . THR A 1 110 ? 24.406 15.997 -2.145 1.00 15.83 110 THR A N 1
ATOM 610 C CA . THR A 1 110 ? 25.411 16.915 -1.694 1.00 16.38 110 THR A CA 1
ATOM 611 C C . THR A 1 110 ? 26.788 16.252 -1.823 1.00 15.99 110 THR A C 1
ATOM 612 O O . THR A 1 110 ? 26.959 15.077 -1.497 1.00 17.31 110 THR A O 1
ATOM 616 N N . ALA A 1 111 ? 27.765 17.034 -2.305 1.00 16.79 111 ALA A N 1
ATOM 617 C CA . ALA A 1 111 ? 29.144 16.566 -2.460 1.00 16.99 111 ALA A CA 1
ATOM 618 C C . ALA A 1 111 ? 29.916 16.597 -1.119 1.00 18.19 111 ALA A C 1
ATOM 619 O O . ALA A 1 111 ? 29.446 17.216 -0.137 1.00 17.62 111 ALA A O 1
ATOM 621 N N . PRO A 1 112 ? 31.091 15.965 -1.058 1.00 19.15 112 PRO A N 1
ATOM 622 C CA . PRO A 1 112 ? 31.909 16.002 0.182 1.00 21.21 112 PRO A CA 1
ATOM 623 C C . PRO A 1 112 ? 32.252 17.412 0.686 1.00 20.38 112 PRO A C 1
ATOM 624 O O . PRO A 1 112 ? 32.502 17.581 1.897 1.00 23.99 112 PRO A O 1
ATOM 628 N N . ASP A 1 113 ? 32.238 18.440 -0.185 1.00 20.60 113 ASP A N 1
ATOM 629 C CA . ASP A 1 113 ? 32.533 19.815 0.214 1.00 21.12 113 ASP A CA 1
ATOM 630 C C . ASP A 1 113 ? 31.299 20.573 0.755 1.00 20.79 113 ASP A C 1
ATOM 631 O O . ASP A 1 113 ? 31.376 21.814 0.951 1.00 21.41 113 ASP A O 1
ATOM 636 N N . ASN A 1 114 ? 30.168 19.850 0.867 1.00 19.11 114 ASN A N 1
ATOM 637 C CA . ASN A 1 114 ? 28.890 20.420 1.356 1.00 18.04 114 ASN A CA 1
ATOM 638 C C . ASN A 1 114 ? 28.118 21.271 0.343 1.00 19.75 114 ASN A C 1
ATOM 639 O O . ASN A 1 114 ? 27.076 21.867 0.708 1.00 19.88 114 ASN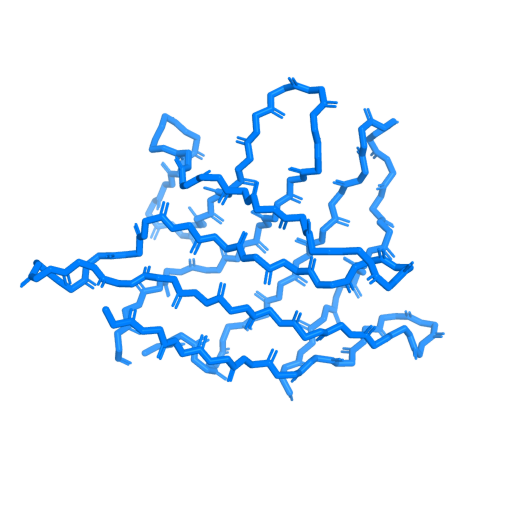 A O 1
ATOM 644 N N . GLN A 1 115 ? 28.565 21.291 -0.939 1.00 19.33 115 GLN A N 1
ATOM 645 C CA . GLN A 1 115 ? 27.774 21.927 -1.985 1.00 20.95 115 GLN A CA 1
ATOM 646 C C . GLN A 1 115 ? 26.724 20.949 -2.580 1.00 18.62 115 GLN A C 1
ATOM 647 O O . GLN A 1 115 ? 27.046 19.766 -2.812 1.00 19.65 115 GLN A O 1
ATOM 653 N N . ILE A 1 116 ? 25.499 21.449 -2.778 1.00 19.05 116 ILE A N 1
ATOM 654 C CA . ILE A 1 116 ? 24.430 20.661 -3.325 1.00 20.49 116 ILE A CA 1
ATOM 655 C C . ILE A 1 116 ? 24.670 20.613 -4.851 1.00 21.38 116 ILE A C 1
ATOM 656 O O . ILE A 1 116 ? 24.512 21.589 -5.539 1.00 30.63 116 ILE A O 1
ATOM 661 N N . VAL A 1 117 ? 25.113 19.473 -5.344 1.00 18.05 117 VAL A N 1
ATOM 662 C CA . VAL A 1 117 ? 25.507 19.311 -6.768 1.00 19.83 117 VAL A CA 1
ATOM 663 C C . VAL A 1 117 ? 24.394 18.710 -7.637 1.00 19.09 117 VAL A C 1
ATOM 664 O O . VAL A 1 117 ? 24.481 18.769 -8.876 1.00 23.41 117 VAL A O 1
ATOM 668 N N . PHE A 1 118 ? 23.355 18.128 -7.041 1.00 17.39 118 PHE A N 1
ATOM 669 C CA . PHE A 1 118 ? 22.122 17.756 -7.750 1.00 18.12 118 PHE A CA 1
ATOM 670 C C . PHE A 1 118 ? 20.972 18.301 -6.876 1.00 17.62 118 PHE A C 1
ATOM 671 O O . PHE A 1 118 ? 20.718 17.766 -5.757 1.00 17.95 118 PHE A O 1
ATOM 679 N N . LYS A 1 119 ? 20.321 19.353 -7.355 1.00 20.28 119 LYS A N 1
ATOM 680 C CA . LYS A 1 119 ? 19.373 20.144 -6.531 1.00 21.60 119 LYS A CA 1
ATOM 681 C C . LYS A 1 119 ? 17.967 20.035 -7.119 1.00 22.66 119 LYS A C 1
ATOM 682 O O . LYS A 1 119 ? 17.788 20.096 -8.356 1.00 23.53 119 LYS A O 1
ATOM 688 N N . ASP A 1 120 ? 16.963 19.824 -6.259 1.00 24.84 120 ASP A N 1
ATOM 689 C CA . ASP A 1 120 ? 15.540 19.852 -6.709 1.00 26.82 120 ASP A CA 1
ATOM 690 C C . ASP A 1 120 ? 15.275 18.867 -7.860 1.00 24.48 120 ASP A C 1
ATOM 691 O O . ASP A 1 120 ? 14.636 19.201 -8.881 1.00 28.64 120 ASP A O 1
ATOM 696 N N . CYS A 1 121 ? 15.717 17.639 -7.643 1.00 22.71 121 CYS A N 1
ATOM 697 C CA . CYS A 1 121 ? 15.582 16.585 -8.653 1.00 22.60 121 CYS A CA 1
ATOM 698 C C . CYS A 1 121 ? 14.192 15.916 -8.608 1.00 23.92 121 CYS A C 1
ATOM 699 O O . CYS A 1 121 ? 13.727 15.542 -7.520 1.00 25.73 121 CYS A O 1
ATOM 702 N N . SER A 1 122 ? 13.530 15.756 -9.757 1.00 25.34 122 SER A N 1
ATOM 703 C CA . SER A 1 122 ? 12.254 15.009 -9.822 1.00 25.14 122 SER A CA 1
ATOM 704 C C . SER A 1 122 ? 12.395 13.864 -10.844 1.00 24.50 122 SER A C 1
ATOM 705 O O . SER A 1 122 ? 13.153 13.979 -11.826 1.00 25.45 122 SER A O 1
ATOM 708 N N . PRO A 1 123 ? 11.693 12.740 -10.611 1.00 24.29 123 PRO A N 1
ATOM 709 C CA . PRO A 1 123 ? 11.736 11.599 -11.554 1.00 26.98 123 PRO A CA 1
ATOM 710 C C . PRO A 1 123 ? 11.276 11.892 -13.005 1.00 32.00 123 PRO A C 1
ATOM 711 O O . PRO A 1 123 ? 10.302 12.671 -13.131 1.00 30.69 123 PRO A O 1
#

Sequence (93 aa):
AKKTVSYVCQQGKKVKVTYGFNKQGLTTYASAVINGKRVQMPVNLDKSDNVETFYGKEGGYVLGTGVMDGSYRKQPIMITAPDNQIVFKDCSP

Organism: Neisseria meningitidis serogroup B (strain ATCC BAA-335 / MC58) (NCBI:txid122586)

Foldseek 3Di:
DKDKEWKAFPPRDIKIWIWDADPVQATFWIWIQDVNDTDIWGWDPVPDDQFKTWTHDQQAKIKIWGGDGPCPQAIWMWIAGNVRHTPGHRMHD

InterPro domains:
  IPR056025 ACP-like domain [PF24574] (32-123)

Secondary structure (DSSP, 8-state):
-EEEEEEE-GGG-EEEEEEEE-TTS-EEEEEEEETTEEEEEEB-TTT--SS-EEE--TTS-EEEES-----GGG--EEEE-TTS-EEEEEEB-

B-factor: mean 28.39, std 10.22, range [15.37, 68.46]